Protein AF-A0A373BEI8-F1 (afdb_monomer_lite)

Sequence (107 aa):
MSENQRDPQYKLRWSEELREKISQSAKQHNRSMNADIVARLEESFTSGLVASDPYKRMLLAVIAGILAEQADREKPSFEEAIDRIIKAIMIDESTLQNMLSVNKKAP

Foldseek 3Di:
DDPPPPDDDDDDDDDPVVVVVLVVVCVVVVHDSVVSVVVVVVCVVVVCPCVVDVVSVVVVVVLVVVLVVCVPPPDDDPVVSVVVVCCVVPCPPVNVVVVVVVVVPDD

Secondary structure (DSSP, 8-state):
--S---SPP------HHHHHHHHHHHHHTTS-HHHHHHHHHHHHHHTHHHHS-HHHHHHHHHHHHHHHHHHTSS-S-HHHHHHHHHHHHS--HHHHHHHHHHTT---

Structure (mmCIF, N/CA/C/O backbone):
data_AF-A0A373BEI8-F1
#
_entry.id   AF-A0A373BEI8-F1
#
loop_
_atom_site.group_PDB
_atom_site.id
_atom_site.type_symbol
_atom_site.label_atom_id
_atom_site.label_alt_id
_atom_site.label_comp_id
_atom_site.label_asym_id
_atom_site.label_entity_id
_atom_site.label_seq_id
_atom_site.pdbx_PDB_ins_code
_atom_site.Cartn_x
_atom_site.Cartn_y
_atom_site.Cartn_z
_atom_site.occupancy
_atom_site.B_iso_or_equiv
_atom_site.auth_seq_id
_atom_site.auth_comp_id
_atom_site.auth_asym_id
_atom_site.auth_atom_id
_atom_site.pdbx_PDB_model_num
ATOM 1 N N . MET A 1 1 ? -13.351 -29.784 14.284 1.00 40.03 1 MET A N 1
ATOM 2 C CA . MET A 1 1 ? -13.190 -28.398 14.771 1.00 40.03 1 MET A CA 1
ATOM 3 C C . MET A 1 1 ? -12.024 -27.806 13.998 1.00 40.03 1 MET A C 1
ATOM 5 O O . MET A 1 1 ? -10.918 -28.295 14.171 1.00 40.03 1 MET A O 1
ATOM 9 N N . SER A 1 2 ? -12.282 -26.906 13.045 1.00 46.38 2 SER A N 1
ATOM 10 C CA . SER A 1 2 ? -11.262 -26.457 12.085 1.00 46.38 2 SER A CA 1
ATOM 11 C C . SER A 1 2 ? -10.198 -25.576 12.736 1.00 46.38 2 SER A C 1
ATOM 13 O O . SER A 1 2 ? -10.502 -24.621 13.444 1.00 46.38 2 SER A O 1
ATOM 15 N N . GLU A 1 3 ? -8.949 -25.901 12.433 1.00 56.41 3 GLU A N 1
ATOM 16 C CA . GLU A 1 3 ? -7.686 -25.417 13.000 1.00 56.41 3 GLU A CA 1
ATOM 17 C C . GLU A 1 3 ? -7.289 -23.976 12.599 1.00 56.41 3 GLU A C 1
ATOM 19 O O . GLU A 1 3 ? -6.120 -23.609 12.660 1.00 56.41 3 GLU A O 1
ATOM 24 N N . ASN A 1 4 ? -8.256 -23.142 12.200 1.00 55.12 4 ASN A N 1
ATOM 25 C CA . ASN A 1 4 ? -8.021 -21.842 11.548 1.00 55.12 4 ASN A CA 1
ATOM 26 C C . ASN A 1 4 ? -8.044 -20.621 12.492 1.00 55.12 4 ASN A C 1
ATOM 28 O O . ASN A 1 4 ? -8.176 -19.493 12.030 1.00 55.12 4 ASN A O 1
ATOM 32 N N . GLN A 1 5 ? -7.932 -20.804 13.809 1.00 56.62 5 GLN A N 1
ATOM 33 C CA . GLN A 1 5 ? -7.904 -19.691 14.776 1.00 56.62 5 GLN A CA 1
ATOM 34 C C . GLN A 1 5 ? -6.646 -19.730 15.652 1.00 56.62 5 GLN A C 1
ATOM 36 O O . GLN A 1 5 ? -6.729 -19.663 16.874 1.00 56.62 5 GLN A O 1
ATOM 41 N N . ARG A 1 6 ? -5.473 -19.891 15.030 1.00 59.94 6 ARG A N 1
ATOM 42 C CA . ARG A 1 6 ? -4.183 -19.858 15.743 1.00 59.94 6 ARG A CA 1
ATOM 43 C C . ARG A 1 6 ? -3.619 -18.445 15.920 1.00 59.94 6 ARG A C 1
ATOM 45 O O . ARG A 1 6 ? -2.737 -18.264 16.753 1.00 59.94 6 ARG A O 1
ATOM 52 N N . ASP A 1 7 ? -4.147 -17.455 15.202 1.00 70.75 7 ASP A N 1
ATOM 53 C CA . ASP A 1 7 ? -3.624 -16.093 15.268 1.00 70.75 7 ASP A CA 1
ATOM 54 C C . ASP A 1 7 ? -4.232 -15.295 16.433 1.00 70.75 7 ASP A C 1
ATOM 56 O O . ASP A 1 7 ? -5.458 -15.298 16.620 1.00 70.75 7 ASP A O 1
ATOM 60 N N . PRO A 1 8 ? -3.405 -14.587 17.227 1.00 73.50 8 PRO A N 1
ATOM 61 C CA . PRO A 1 8 ? -3.886 -13.776 18.335 1.00 73.50 8 PRO A CA 1
ATOM 62 C C . PRO A 1 8 ? -4.792 -12.644 17.831 1.00 73.50 8 PRO A C 1
ATOM 64 O O . PRO A 1 8 ? -4.374 -11.768 17.076 1.00 73.50 8 PRO A O 1
ATOM 67 N N . GLN A 1 9 ? -6.052 -12.641 18.275 1.00 79.00 9 GLN A N 1
ATOM 68 C CA . GLN A 1 9 ? -7.008 -11.584 17.947 1.00 79.00 9 GLN A CA 1
ATOM 69 C C . GLN A 1 9 ? -6.872 -10.412 18.919 1.00 79.00 9 GLN A C 1
ATOM 71 O O . GLN A 1 9 ? -7.070 -10.559 20.126 1.00 79.00 9 GLN A O 1
ATOM 76 N N . TYR A 1 10 ? -6.600 -9.223 18.383 1.00 82.25 10 TYR A N 1
ATOM 77 C CA . TYR A 1 10 ? -6.530 -7.991 19.160 1.00 82.25 10 TYR A CA 1
ATOM 78 C C . TYR A 1 10 ? -7.764 -7.114 18.923 1.00 82.25 10 TYR A C 1
ATOM 80 O O . TYR A 1 10 ? -8.104 -6.785 17.787 1.00 82.25 10 TYR A O 1
ATOM 88 N N . LYS A 1 11 ? -8.432 -6.697 20.005 1.00 84.69 11 LYS A N 1
ATOM 89 C CA . LYS A 1 11 ? -9.513 -5.704 19.933 1.00 84.69 11 LYS A CA 1
ATOM 90 C C . LYS A 1 11 ? -8.916 -4.298 19.910 1.00 84.69 11 LYS A C 1
ATOM 92 O O . LYS A 1 11 ? -8.566 -3.751 20.953 1.00 84.69 11 LYS A O 1
ATOM 97 N N . LEU A 1 12 ? -8.826 -3.723 18.715 1.00 86.44 12 LEU A N 1
ATOM 98 C CA . LEU A 1 12 ? -8.289 -2.384 18.498 1.00 86.44 12 LEU A CA 1
ATOM 99 C C . LEU A 1 12 ? -9.239 -1.297 19.030 1.00 86.44 12 LEU A C 1
ATOM 101 O O . LEU A 1 12 ? -10.454 -1.369 18.839 1.00 86.44 12 LEU A O 1
ATOM 105 N N . ARG A 1 13 ? -8.677 -0.279 19.694 1.00 90.75 13 ARG A N 1
ATOM 106 C CA . ARG A 1 13 ? -9.388 0.946 20.086 1.00 90.75 13 ARG A CA 1
ATOM 107 C C . ARG A 1 13 ? -8.970 2.080 19.154 1.00 90.75 13 ARG A C 1
ATOM 109 O O . ARG A 1 13 ? -7.784 2.358 19.023 1.00 90.75 13 ARG A O 1
ATOM 116 N N . TRP A 1 14 ? -9.942 2.730 18.534 1.00 91.75 14 TRP A N 1
ATOM 117 C CA . TRP A 1 14 ? -9.759 3.795 17.546 1.00 91.75 14 TRP A CA 1
ATOM 118 C C . TRP A 1 14 ? -10.971 4.733 17.542 1.00 91.75 14 TRP A C 1
ATOM 120 O O . TRP A 1 14 ? -12.001 4.411 18.136 1.00 91.75 14 TRP A O 1
ATOM 130 N N . SER A 1 15 ? -10.853 5.890 16.890 1.00 96.31 15 SER A N 1
ATOM 131 C CA . SER A 1 15 ? -11.988 6.787 16.656 1.00 96.31 15 SER A CA 1
ATOM 132 C C . SER A 1 15 ? -12.930 6.233 15.582 1.00 96.31 15 SER A C 1
ATOM 134 O O . SER A 1 15 ? -12.520 5.446 14.724 1.00 96.31 15 SER A O 1
ATOM 136 N N . GLU A 1 16 ? -14.189 6.678 15.595 1.00 93.62 16 GLU A N 1
ATOM 137 C CA . GLU A 1 16 ? -15.169 6.275 14.576 1.00 93.62 16 GLU A CA 1
ATOM 138 C C . GLU A 1 16 ? -14.755 6.756 13.176 1.00 93.62 16 GLU A C 1
ATOM 140 O O . GLU A 1 16 ? -14.857 6.011 12.207 1.00 93.62 16 GLU A O 1
ATOM 145 N N . GLU A 1 17 ? -14.161 7.949 13.085 1.00 95.81 17 GLU A N 1
ATOM 146 C CA . GLU A 1 17 ? -13.615 8.477 11.831 1.00 95.81 17 GLU A CA 1
ATOM 147 C C . GLU A 1 17 ? -12.520 7.563 11.250 1.00 95.81 17 GLU A C 1
ATOM 149 O O . GLU A 1 17 ? -12.495 7.292 10.048 1.00 95.81 17 GLU A O 1
ATOM 154 N N . LEU A 1 18 ? -11.616 7.045 12.094 1.00 93.38 18 LEU A N 1
ATOM 155 C CA . LEU A 1 18 ? -10.566 6.134 11.636 1.00 93.38 18 LEU A CA 1
ATOM 156 C C . LEU A 1 18 ? -11.164 4.809 11.155 1.00 93.38 18 LEU A C 1
ATOM 158 O O . LEU A 1 18 ? -10.756 4.281 10.120 1.00 93.38 18 LEU A O 1
ATOM 162 N N . ARG A 1 19 ? -12.162 4.293 11.874 1.00 93.38 19 ARG A N 1
ATOM 163 C CA . ARG A 1 19 ? -12.882 3.081 11.480 1.00 93.38 19 ARG A CA 1
ATOM 164 C C . ARG A 1 19 ? -13.552 3.242 10.116 1.00 93.38 19 ARG A C 1
ATOM 166 O O . ARG A 1 19 ? -13.484 2.325 9.295 1.00 93.38 19 ARG A O 1
ATOM 173 N N . GLU A 1 20 ? -14.175 4.388 9.861 1.00 95.94 20 GLU A N 1
ATOM 174 C CA . GLU A 1 20 ? -14.840 4.670 8.591 1.00 95.94 20 GLU A CA 1
ATOM 175 C C . GLU A 1 20 ? -13.839 4.746 7.431 1.00 95.94 20 GLU A C 1
ATOM 177 O O . GLU A 1 20 ? -14.047 4.096 6.404 1.00 95.94 20 GLU A O 1
ATOM 182 N N . LYS A 1 21 ? -12.698 5.421 7.627 1.00 95.50 21 LYS A N 1
ATOM 183 C CA . LYS A 1 21 ? -11.602 5.458 6.642 1.00 95.50 21 LYS A CA 1
ATOM 184 C C . LYS A 1 21 ? -11.096 4.057 6.286 1.00 95.50 21 LYS A C 1
ATOM 186 O O . LYS A 1 21 ? -10.939 3.742 5.106 1.00 95.50 21 LYS A O 1
ATOM 191 N N . ILE A 1 22 ? -10.887 3.196 7.284 1.00 94.56 22 ILE A N 1
ATOM 192 C CA . ILE A 1 22 ? -10.460 1.805 7.060 1.00 94.56 22 ILE A CA 1
ATOM 193 C C . ILE A 1 22 ? -11.552 0.996 6.350 1.00 94.56 22 ILE A C 1
ATOM 195 O O . ILE A 1 22 ? -11.254 0.239 5.433 1.00 94.56 22 ILE A O 1
ATOM 199 N N . SER A 1 23 ? -12.823 1.178 6.715 1.00 94.69 23 SER A N 1
ATOM 200 C CA . SER A 1 23 ? -13.954 0.506 6.058 1.00 94.69 23 SER A CA 1
ATOM 201 C C . SER A 1 23 ? -14.053 0.864 4.572 1.00 94.69 23 SER A C 1
ATOM 203 O O . SER A 1 23 ? -14.199 -0.017 3.723 1.00 94.69 23 SER A O 1
ATOM 205 N N . GLN A 1 24 ? -13.925 2.150 4.238 1.00 96.25 24 GLN A N 1
ATOM 206 C CA . GLN A 1 24 ? -13.915 2.614 2.850 1.00 96.25 24 GLN A CA 1
ATOM 207 C C . GLN A 1 24 ? -12.708 2.061 2.083 1.00 96.25 24 GLN A C 1
ATOM 209 O O . GLN A 1 24 ? -12.871 1.548 0.976 1.00 96.25 24 GLN A O 1
ATOM 214 N N . SER A 1 25 ? -11.517 2.093 2.685 1.00 95.44 25 SER A N 1
ATOM 215 C CA . SER A 1 25 ? -10.303 1.562 2.061 1.00 95.44 25 SER A CA 1
ATOM 216 C C . SER A 1 25 ? -10.391 0.056 1.808 1.00 95.44 25 SER A C 1
ATOM 218 O O . SER A 1 25 ? -10.072 -0.392 0.708 1.00 95.44 25 SER A O 1
ATOM 220 N N . ALA A 1 26 ? -10.902 -0.713 2.769 1.00 95.56 26 ALA A N 1
ATOM 221 C CA . ALA A 1 26 ? -11.086 -2.152 2.636 1.00 95.56 26 ALA A CA 1
ATOM 222 C C . ALA A 1 26 ? -12.036 -2.499 1.476 1.00 95.56 26 ALA A C 1
ATOM 224 O O . ALA A 1 26 ? -11.744 -3.400 0.689 1.00 95.56 26 ALA A O 1
ATOM 225 N N . LYS A 1 27 ? -13.125 -1.729 1.308 1.00 94.88 27 LYS A N 1
ATOM 226 C CA . LYS A 1 27 ? -14.042 -1.859 0.161 1.00 94.88 27 LYS A CA 1
ATOM 227 C C . LYS A 1 27 ? -13.349 -1.564 -1.168 1.00 94.88 27 LYS A C 1
ATOM 229 O O . LYS A 1 27 ? -13.516 -2.330 -2.109 1.00 94.88 27 LYS A O 1
ATOM 234 N N . GLN A 1 28 ? -12.561 -0.491 -1.244 1.00 95.69 28 GLN A N 1
ATOM 235 C CA . GLN A 1 28 ? -11.817 -0.129 -2.459 1.00 95.69 28 GLN A CA 1
ATOM 236 C C . GLN A 1 28 ? -10.819 -1.217 -2.878 1.00 95.69 28 GLN A C 1
ATOM 238 O O . GLN A 1 28 ? -10.675 -1.490 -4.064 1.00 95.69 28 GLN A O 1
ATOM 243 N N . HIS A 1 29 ? -10.169 -1.865 -1.908 1.00 91.50 29 HIS A N 1
ATOM 244 C CA . HIS A 1 29 ? -9.192 -2.935 -2.145 1.00 91.50 29 HIS A CA 1
ATOM 245 C C . HIS A 1 29 ? -9.817 -4.339 -2.142 1.00 91.50 29 HIS A C 1
ATOM 247 O O . HIS A 1 29 ? -9.092 -5.332 -2.132 1.00 91.50 29 HIS A O 1
ATOM 253 N N . ASN A 1 30 ? -11.151 -4.428 -2.123 1.00 94.31 30 ASN A N 1
ATOM 254 C CA . ASN A 1 30 ? -11.921 -5.669 -2.143 1.00 94.31 30 ASN A CA 1
ATOM 255 C C . ASN A 1 30 ? -11.468 -6.705 -1.088 1.00 94.31 30 ASN A C 1
ATOM 257 O O . ASN A 1 30 ? -11.373 -7.902 -1.364 1.00 94.31 30 ASN A O 1
ATOM 261 N N . ARG A 1 31 ? -11.168 -6.236 0.131 1.00 92.69 31 ARG A N 1
ATOM 262 C CA . ARG A 1 31 ? -10.660 -7.046 1.252 1.00 92.69 31 ARG A CA 1
ATOM 263 C C . ARG A 1 31 ? -11.426 -6.780 2.548 1.00 92.69 31 ARG A C 1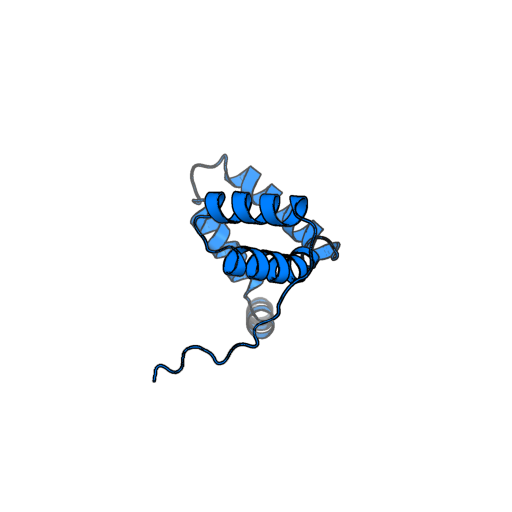
ATOM 265 O O . ARG A 1 31 ? -12.175 -5.813 2.661 1.00 92.69 31 ARG A O 1
ATOM 272 N N . SER A 1 32 ? -11.259 -7.651 3.545 1.00 94.19 32 SER A N 1
ATOM 273 C CA . SER A 1 32 ? -11.846 -7.429 4.874 1.00 94.19 32 SER A CA 1
ATOM 274 C C . SER A 1 32 ? -11.133 -6.283 5.601 1.00 94.19 32 SER A C 1
ATOM 276 O O . SER A 1 32 ? -9.969 -5.998 5.327 1.00 94.19 32 SER A O 1
ATOM 278 N N . MET A 1 33 ? -11.800 -5.650 6.573 1.00 92.62 33 MET A N 1
ATOM 279 C CA . MET A 1 33 ? -11.167 -4.598 7.383 1.00 92.62 33 MET A CA 1
ATOM 280 C C . MET A 1 33 ? -9.894 -5.095 8.081 1.00 92.62 33 MET A C 1
ATOM 282 O O . MET A 1 33 ? -8.894 -4.389 8.080 1.00 92.62 33 MET A O 1
ATOM 286 N N . ASN A 1 34 ? -9.897 -6.317 8.627 1.00 91.50 34 ASN A N 1
ATOM 287 C CA . ASN A 1 34 ? -8.695 -6.887 9.241 1.00 91.50 34 ASN A CA 1
ATOM 288 C C . ASN A 1 34 ? -7.569 -7.084 8.222 1.00 91.50 34 ASN A C 1
ATOM 290 O O . ASN A 1 34 ? -6.430 -6.748 8.524 1.00 91.50 34 ASN A O 1
ATOM 294 N N . ALA A 1 35 ? -7.880 -7.579 7.020 1.00 90.56 35 ALA A N 1
ATOM 295 C CA . ALA A 1 35 ? -6.883 -7.727 5.963 1.00 90.56 35 ALA A CA 1
ATOM 296 C C . ALA A 1 35 ? -6.304 -6.367 5.527 1.00 90.56 35 ALA A C 1
ATOM 298 O O . ALA A 1 35 ? -5.113 -6.272 5.248 1.00 90.56 35 ALA A O 1
ATOM 299 N N . ASP A 1 36 ? -7.121 -5.308 5.515 1.00 93.75 36 ASP A N 1
ATOM 300 C CA . ASP A 1 36 ? -6.670 -3.944 5.216 1.00 93.75 36 ASP A CA 1
ATOM 301 C C . ASP A 1 36 ? -5.702 -3.400 6.266 1.00 93.75 36 ASP A C 1
ATOM 303 O O . ASP A 1 36 ? -4.648 -2.864 5.926 1.00 93.75 36 ASP A O 1
ATOM 307 N N . ILE A 1 37 ? -6.030 -3.603 7.543 1.00 93.00 37 ILE A N 1
ATOM 308 C CA . ILE A 1 37 ? -5.199 -3.175 8.672 1.00 93.00 37 ILE A CA 1
ATOM 309 C C . ILE A 1 37 ? -3.856 -3.901 8.660 1.00 93.00 37 ILE A C 1
ATOM 311 O O . ILE A 1 37 ? -2.823 -3.248 8.776 1.00 93.00 37 ILE A O 1
ATOM 315 N N . VAL A 1 38 ? -3.866 -5.229 8.507 1.00 91.31 38 VAL A N 1
ATOM 316 C CA . VAL A 1 38 ? -2.639 -6.039 8.481 1.00 91.31 38 VAL A CA 1
ATOM 317 C C . VAL A 1 38 ? -1.734 -5.588 7.341 1.00 91.31 38 VAL A C 1
ATOM 319 O O . VAL A 1 38 ? -0.585 -5.241 7.591 1.00 91.31 38 VAL A O 1
ATOM 322 N N . ALA A 1 39 ? -2.268 -5.472 6.125 1.00 90.38 39 ALA A N 1
ATOM 323 C CA . ALA A 1 39 ? -1.479 -5.052 4.974 1.00 90.38 39 ALA A CA 1
ATOM 324 C C . ALA A 1 39 ? -0.880 -3.646 5.144 1.00 90.38 39 ALA A C 1
ATOM 326 O O . ALA A 1 39 ? 0.278 -3.428 4.807 1.00 90.38 39 ALA A O 1
ATOM 327 N N . ARG A 1 40 ? -1.638 -2.688 5.699 1.00 89.88 40 ARG A N 1
ATOM 328 C CA . ARG A 1 40 ? -1.124 -1.336 5.989 1.00 89.88 40 ARG A CA 1
ATOM 329 C C . ARG A 1 40 ? -0.015 -1.354 7.039 1.00 89.88 40 ARG A C 1
ATOM 331 O O . ARG A 1 40 ? 0.936 -0.583 6.940 1.00 89.88 40 ARG A O 1
ATOM 338 N N . LEU A 1 41 ? -0.137 -2.207 8.056 1.00 90.25 41 LEU A N 1
ATOM 339 C CA . LEU A 1 41 ? 0.905 -2.373 9.065 1.00 90.25 41 LEU A CA 1
ATOM 340 C C . LEU A 1 41 ? 2.166 -2.977 8.438 1.00 90.25 41 LEU A C 1
ATOM 342 O O . LEU A 1 41 ? 3.238 -2.405 8.599 1.00 90.25 41 LEU A O 1
ATOM 346 N N . GLU A 1 42 ? 2.048 -4.055 7.665 1.00 88.69 42 GLU A N 1
ATOM 347 C CA . GLU A 1 42 ? 3.1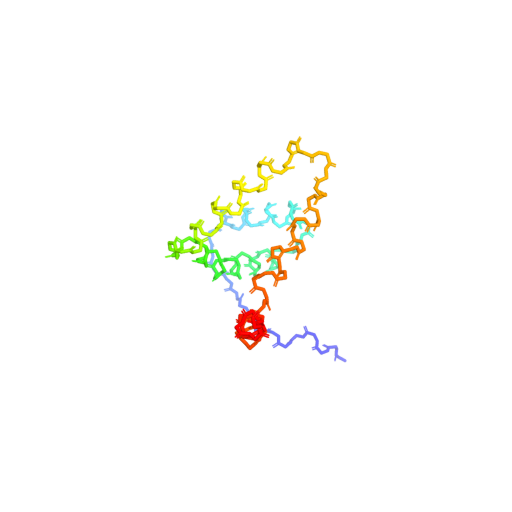71 -4.669 6.937 1.00 88.69 42 GLU A CA 1
ATOM 348 C C . GLU A 1 42 ? 3.852 -3.677 5.980 1.00 88.69 42 GLU A C 1
ATOM 350 O O . GLU A 1 42 ? 5.082 -3.556 5.951 1.00 88.69 42 GLU A O 1
ATOM 355 N N . GLU A 1 43 ? 3.060 -2.889 5.253 1.00 84.56 43 GLU A N 1
ATOM 356 C CA . GLU A 1 43 ? 3.554 -1.819 4.389 1.00 84.56 43 GLU A CA 1
ATOM 357 C C . GLU A 1 43 ? 4.305 -0.743 5.188 1.00 84.56 43 GLU A C 1
ATOM 359 O O . GLU A 1 43 ? 5.355 -0.269 4.748 1.00 84.56 43 GLU A O 1
ATOM 364 N N . SER A 1 44 ? 3.840 -0.386 6.389 1.00 83.19 44 SER A N 1
ATOM 365 C CA . SER A 1 44 ? 4.526 0.592 7.247 1.00 83.19 44 SER A CA 1
ATOM 366 C C . SER A 1 44 ? 5.928 0.133 7.672 1.00 83.19 44 SER A C 1
ATOM 368 O O . SER A 1 44 ? 6.828 0.960 7.806 1.00 83.19 44 SER A O 1
ATOM 370 N N . PHE A 1 45 ? 6.152 -1.180 7.786 1.00 78.62 45 PHE A N 1
ATOM 371 C CA . PHE A 1 45 ? 7.477 -1.751 8.055 1.00 78.62 45 PHE A CA 1
ATOM 372 C C . PHE A 1 45 ? 8.350 -1.875 6.796 1.00 78.62 45 PHE A C 1
ATOM 374 O O . PHE A 1 45 ? 9.574 -1.945 6.901 1.00 78.62 45 PHE A O 1
ATOM 381 N N . THR A 1 46 ? 7.748 -1.863 5.604 1.00 73.06 46 THR A N 1
ATOM 382 C CA . THR A 1 46 ? 8.447 -2.069 4.321 1.00 73.06 46 THR A CA 1
ATOM 383 C C . THR A 1 46 ? 8.791 -0.750 3.619 1.00 73.06 46 THR A C 1
ATOM 385 O O . THR A 1 46 ? 9.853 -0.6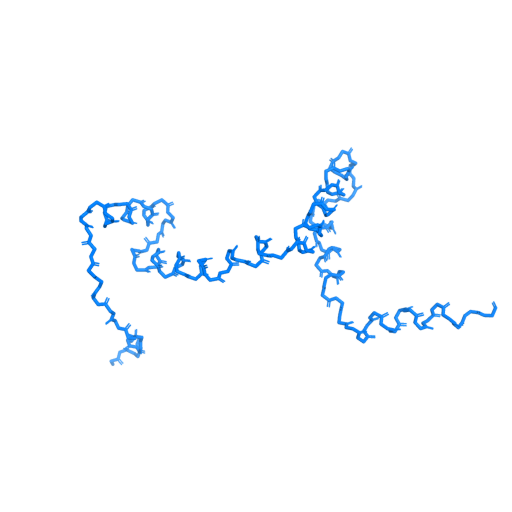04 3.012 1.00 73.06 46 THR A O 1
ATOM 388 N N . SER A 1 47 ? 7.926 0.257 3.739 1.00 59.19 47 SER A N 1
ATOM 389 C CA . SER A 1 47 ? 8.037 1.570 3.081 1.00 59.19 47 SER A CA 1
ATOM 390 C C . SER A 1 47 ? 9.245 2.404 3.539 1.00 59.19 47 SER A C 1
ATOM 392 O O . SER A 1 47 ? 9.678 3.321 2.836 1.00 59.19 47 SER A O 1
ATOM 394 N N . GLY A 1 48 ? 9.885 2.033 4.651 1.00 52.56 48 GLY A N 1
ATOM 395 C CA . GLY A 1 48 ? 11.168 2.595 5.077 1.00 52.56 48 GLY A CA 1
ATOM 396 C C 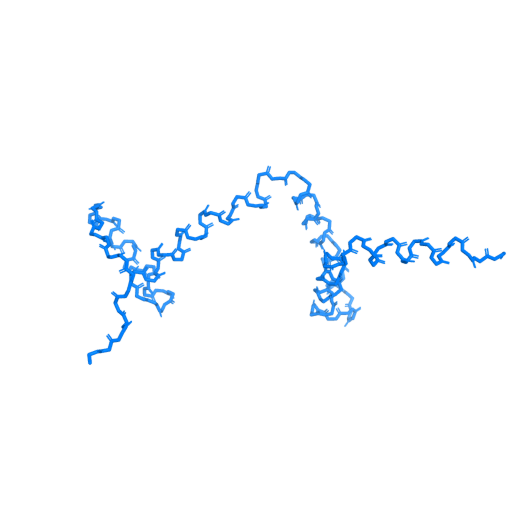. GLY A 1 48 ? 12.371 2.162 4.228 1.00 52.56 48 GLY A C 1
ATOM 397 O O . GLY A 1 48 ? 13.411 2.816 4.290 1.00 52.56 48 GLY A O 1
ATOM 398 N N . LEU A 1 49 ? 12.271 1.109 3.408 1.00 52.34 49 LEU A N 1
ATOM 399 C CA . LEU A 1 49 ? 13.444 0.501 2.764 1.00 52.34 49 LEU A CA 1
ATOM 400 C C . LEU A 1 49 ? 14.026 1.319 1.610 1.00 52.34 49 LEU A C 1
ATOM 402 O O . LEU A 1 49 ? 15.234 1.268 1.414 1.00 52.34 49 LEU A O 1
ATOM 406 N N . VAL A 1 50 ? 13.212 2.075 0.870 1.00 50.66 50 VAL A N 1
ATOM 407 C CA . VAL A 1 50 ? 13.685 2.929 -0.240 1.00 50.66 50 VAL A CA 1
ATOM 408 C C . VAL A 1 50 ? 13.803 4.388 0.201 1.00 50.66 50 VAL A C 1
ATOM 410 O O . VAL A 1 50 ? 14.622 5.132 -0.320 1.00 50.66 50 VAL A O 1
ATOM 413 N N . ALA A 1 51 ? 13.016 4.821 1.189 1.00 50.66 51 ALA A N 1
ATOM 414 C CA . ALA A 1 51 ? 13.027 6.204 1.652 1.00 50.66 51 ALA A CA 1
ATOM 415 C C . ALA A 1 51 ? 14.159 6.525 2.650 1.00 50.66 51 ALA A C 1
ATOM 417 O O . ALA A 1 51 ? 14.586 7.672 2.728 1.00 50.66 51 ALA A O 1
ATOM 418 N N . SER A 1 52 ? 14.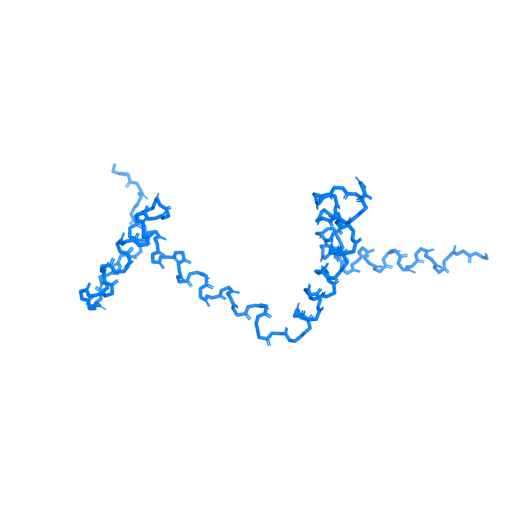663 5.557 3.412 1.00 53.28 52 SER A N 1
ATOM 419 C CA . SER A 1 52 ? 15.705 5.838 4.415 1.00 53.28 52 SER A CA 1
ATOM 420 C C . SER A 1 52 ? 17.135 5.729 3.877 1.00 53.28 52 SER A C 1
ATOM 422 O O . SER A 1 52 ? 18.048 6.297 4.470 1.00 53.28 52 SER A O 1
ATOM 424 N N . ASP A 1 53 ? 17.335 5.042 2.750 1.00 59.91 53 ASP A N 1
ATOM 425 C CA . ASP A 1 53 ? 18.662 4.717 2.233 1.00 59.91 53 ASP A CA 1
ATOM 426 C C . ASP A 1 53 ? 18.984 5.535 0.964 1.00 59.91 53 ASP A C 1
ATOM 428 O O . ASP A 1 53 ? 18.375 5.317 -0.093 1.00 59.91 53 ASP A O 1
ATOM 432 N N . PRO A 1 54 ? 19.939 6.481 1.033 1.00 61.44 54 PRO A N 1
ATOM 433 C CA . PRO A 1 54 ? 20.296 7.330 -0.101 1.00 61.44 54 PRO A CA 1
ATOM 434 C C . PRO A 1 54 ? 20.860 6.537 -1.288 1.00 61.44 54 PRO A C 1
ATOM 436 O O . PRO A 1 54 ? 20.657 6.944 -2.432 1.00 61.44 54 PRO A O 1
ATOM 439 N N . TYR A 1 55 ? 21.498 5.386 -1.057 1.00 70.50 55 TYR A N 1
ATOM 440 C CA . TYR A 1 55 ? 22.040 4.550 -2.128 1.00 70.50 55 TYR A CA 1
ATOM 441 C C . TYR A 1 55 ? 20.935 3.803 -2.868 1.00 70.50 55 TYR A C 1
ATOM 443 O O . TYR A 1 55 ? 20.969 3.724 -4.095 1.00 70.50 55 TYR A O 1
ATOM 451 N N . LYS A 1 56 ? 19.902 3.334 -2.158 1.00 68.06 56 LYS A N 1
ATOM 452 C CA . LYS A 1 56 ? 18.730 2.715 -2.800 1.00 68.06 56 LYS A CA 1
ATOM 453 C C . LYS A 1 56 ? 17.919 3.727 -3.600 1.00 68.06 56 LYS A C 1
ATOM 455 O O . LYS A 1 56 ? 17.446 3.391 -4.680 1.00 68.06 56 LYS A O 1
ATOM 460 N N . ARG A 1 57 ? 17.815 4.976 -3.129 1.00 63.31 57 ARG A N 1
ATOM 461 C CA . ARG A 1 57 ? 17.212 6.077 -3.904 1.00 63.31 57 ARG A CA 1
ATOM 462 C C . ARG A 1 57 ? 17.998 6.387 -5.168 1.00 63.31 57 ARG A C 1
ATOM 464 O O . ARG A 1 57 ? 17.401 6.525 -6.230 1.00 63.31 57 ARG A O 1
ATOM 471 N N . MET A 1 58 ? 19.322 6.476 -5.053 1.00 71.19 58 MET A N 1
ATOM 472 C CA . MET A 1 58 ? 20.202 6.716 -6.194 1.00 71.19 58 MET A CA 1
ATOM 473 C C . MET A 1 58 ? 20.099 5.581 -7.216 1.00 71.19 58 MET A C 1
ATOM 475 O O . MET A 1 58 ? 19.928 5.848 -8.401 1.00 71.19 58 MET A O 1
ATOM 479 N N . LEU A 1 59 ? 20.109 4.325 -6.762 1.00 75.81 59 LEU A N 1
ATOM 480 C CA . LEU A 1 59 ? 19.924 3.160 -7.625 1.00 75.81 59 LEU A CA 1
ATOM 481 C C . LEU A 1 59 ? 18.558 3.187 -8.330 1.00 75.81 59 LEU A C 1
ATOM 483 O O . LEU A 1 59 ? 18.504 2.987 -9.540 1.00 75.81 59 LEU A O 1
ATOM 487 N N . LEU A 1 60 ? 17.471 3.499 -7.612 1.00 72.38 60 LEU A N 1
ATOM 488 C CA . LEU A 1 60 ? 16.137 3.627 -8.210 1.00 72.38 60 LEU A CA 1
ATOM 489 C C . LEU A 1 60 ? 16.081 4.736 -9.267 1.00 72.38 60 LEU A C 1
ATOM 491 O O . LEU A 1 60 ? 15.481 4.540 -10.318 1.00 72.38 60 LEU A O 1
ATOM 495 N N . ALA A 1 61 ? 16.700 5.888 -8.998 1.00 70.94 61 ALA A N 1
ATOM 496 C CA . ALA A 1 61 ? 16.730 7.017 -9.922 1.00 70.94 61 ALA A CA 1
ATOM 497 C C . ALA A 1 61 ? 17.512 6.685 -11.202 1.00 70.94 61 ALA A C 1
ATOM 499 O O . ALA A 1 61 ? 17.058 7.007 -12.299 1.00 70.94 61 ALA A O 1
ATOM 500 N N . VAL A 1 62 ? 18.647 5.990 -11.072 1.00 77.50 62 VAL A N 1
ATOM 501 C CA . VAL A 1 62 ? 19.433 5.503 -12.217 1.00 77.50 62 VAL A CA 1
ATOM 502 C C . VAL A 1 62 ? 18.629 4.485 -13.028 1.00 77.50 62 VAL A C 1
ATOM 504 O O . VAL A 1 62 ? 18.546 4.609 -14.246 1.00 77.50 62 VAL A O 1
ATOM 507 N N . ILE A 1 63 ? 17.980 3.522 -12.365 1.00 76.44 63 ILE A N 1
ATOM 508 C CA . ILE A 1 63 ? 17.124 2.527 -13.028 1.00 76.44 63 ILE A CA 1
ATOM 509 C C . ILE A 1 63 ? 15.963 3.206 -13.764 1.00 76.44 63 ILE A C 1
ATOM 511 O O . ILE A 1 63 ? 15.716 2.894 -14.926 1.00 76.44 63 ILE A O 1
ATOM 515 N N . ALA A 1 64 ? 15.273 4.152 -13.126 1.00 73.38 64 ALA A N 1
ATOM 516 C CA . ALA A 1 64 ? 14.164 4.883 -13.733 1.00 73.38 64 ALA A CA 1
ATOM 517 C C . ALA A 1 64 ? 14.610 5.705 -14.952 1.00 73.38 64 ALA A C 1
ATOM 519 O O . ALA A 1 64 ? 13.903 5.724 -15.956 1.00 73.38 64 ALA A O 1
ATOM 520 N N . GLY A 1 65 ? 15.791 6.332 -14.893 1.00 70.94 65 GLY A N 1
ATOM 521 C CA . GLY A 1 65 ? 16.380 7.047 -16.027 1.00 70.94 65 GLY A CA 1
ATOM 522 C C . GLY A 1 65 ? 16.676 6.125 -17.210 1.00 70.94 65 GLY A C 1
ATOM 523 O O . GLY A 1 65 ? 16.291 6.434 -18.334 1.00 70.94 65 GLY A O 1
ATOM 524 N N . ILE A 1 66 ? 17.271 4.956 -16.951 1.00 73.44 66 ILE A N 1
ATOM 525 C CA . ILE A 1 66 ? 17.525 3.945 -17.987 1.00 73.44 66 ILE A CA 1
ATOM 526 C C . ILE A 1 66 ? 16.202 3.454 -18.584 1.00 73.44 66 ILE A C 1
ATOM 528 O O . ILE A 1 66 ? 16.067 3.404 -19.800 1.00 73.44 66 ILE A O 1
ATOM 532 N N . LEU A 1 67 ? 15.204 3.126 -17.757 1.00 66.62 67 LEU A N 1
ATOM 533 C CA . LEU A 1 67 ? 13.894 2.676 -18.237 1.00 66.62 67 LEU A CA 1
ATOM 534 C C . LEU A 1 67 ? 13.189 3.742 -19.085 1.00 66.62 67 LEU A C 1
ATOM 536 O O . LEU A 1 67 ? 12.618 3.399 -20.115 1.00 66.62 67 LEU A O 1
ATOM 540 N N . ALA A 1 68 ? 13.258 5.015 -18.690 1.00 65.06 68 ALA A N 1
ATOM 541 C CA . ALA A 1 68 ? 12.702 6.121 -19.465 1.00 65.06 68 ALA A CA 1
ATOM 542 C C . ALA A 1 68 ? 13.402 6.279 -20.826 1.00 65.06 68 ALA A C 1
ATOM 544 O O . ALA A 1 68 ? 12.736 6.480 -21.834 1.00 65.06 68 ALA A O 1
ATOM 545 N N . GLU A 1 69 ? 14.727 6.119 -20.874 1.00 65.69 69 GLU A N 1
ATOM 546 C CA . GLU A 1 69 ? 15.505 6.178 -22.118 1.00 65.69 69 GLU A CA 1
ATOM 547 C C . GLU A 1 69 ? 15.256 4.965 -23.036 1.00 65.69 69 GLU A C 1
ATOM 549 O O . GLU A 1 69 ? 15.312 5.079 -24.261 1.00 65.69 69 GLU A O 1
ATOM 554 N N . GLN A 1 70 ? 14.966 3.793 -22.460 1.00 61.00 70 GLN A N 1
ATOM 555 C CA . GLN A 1 70 ? 14.623 2.588 -23.220 1.00 61.00 70 GLN A CA 1
ATOM 556 C C . GLN A 1 70 ? 13.153 2.552 -23.666 1.00 61.00 70 GLN A C 1
ATOM 558 O O . GLN A 1 70 ? 12.856 1.867 -24.639 1.00 61.00 70 GLN A O 1
ATOM 563 N N . ALA A 1 71 ? 12.243 3.281 -23.009 1.00 57.50 71 ALA A N 1
ATOM 564 C CA . ALA A 1 71 ? 10.819 3.308 -23.360 1.00 57.50 71 ALA A CA 1
ATOM 565 C C . ALA A 1 71 ? 10.547 3.901 -24.757 1.00 57.50 71 ALA A C 1
ATOM 567 O O . ALA A 1 71 ? 9.564 3.528 -25.393 1.00 57.50 71 ALA A O 1
ATOM 568 N N . ASP A 1 72 ? 11.445 4.758 -25.255 1.00 59.59 72 ASP A N 1
ATOM 569 C CA . ASP A 1 72 ? 11.383 5.319 -26.611 1.00 59.59 72 ASP A CA 1
ATOM 570 C C . ASP A 1 72 ? 11.984 4.394 -27.689 1.00 59.59 72 ASP A C 1
ATOM 572 O O . ASP A 1 72 ? 11.887 4.683 -28.884 1.00 59.59 72 ASP A O 1
ATOM 576 N N . ARG A 1 73 ? 12.610 3.267 -27.314 1.00 57.81 73 ARG A N 1
ATOM 577 C CA . ARG A 1 73 ? 13.165 2.296 -28.270 1.00 57.81 73 ARG A CA 1
ATOM 578 C C . ARG A 1 73 ? 12.247 1.080 -28.365 1.00 57.81 73 ARG A C 1
ATOM 580 O O . ARG A 1 73 ? 11.977 0.421 -27.372 1.00 57.81 73 ARG A O 1
ATOM 587 N N . GLU A 1 74 ? 11.823 0.738 -29.584 1.00 59.22 74 GLU A N 1
ATOM 588 C CA . GLU A 1 74 ? 10.852 -0.334 -29.888 1.00 59.22 74 GLU A CA 1
ATOM 589 C C . GLU A 1 74 ? 11.166 -1.720 -29.279 1.00 59.22 74 GLU A C 1
ATOM 591 O O . GLU A 1 74 ? 10.277 -2.570 -29.227 1.00 59.22 74 GLU A O 1
ATOM 596 N N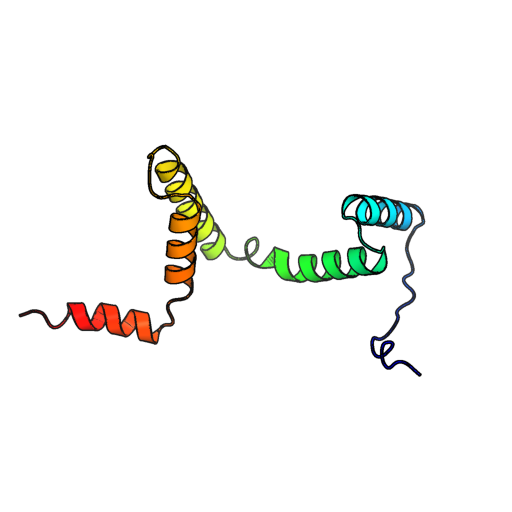 . LYS A 1 75 ? 12.397 -1.971 -28.809 1.00 56.62 75 LYS A N 1
ATOM 597 C CA . LYS A 1 75 ? 12.821 -3.131 -28.001 1.00 56.62 75 LYS A CA 1
ATOM 598 C C . LYS A 1 75 ? 14.021 -2.714 -27.131 1.00 56.62 75 LYS A C 1
ATOM 600 O O . LYS A 1 75 ? 14.874 -1.987 -27.646 1.00 56.62 75 LYS A O 1
ATOM 605 N N . PRO A 1 76 ? 14.182 -3.207 -25.888 1.00 55.75 76 PRO A N 1
ATOM 606 C CA . PRO A 1 76 ? 13.505 -4.350 -25.264 1.00 55.75 76 PRO A CA 1
ATOM 607 C C . PRO A 1 76 ? 12.153 -4.001 -24.623 1.00 55.75 76 PRO A C 1
ATOM 609 O O . PRO A 1 76 ? 11.907 -2.860 -24.248 1.00 55.75 76 PRO A O 1
ATOM 612 N N . SER A 1 77 ? 11.274 -5.001 -24.484 1.00 63.56 77 SER A N 1
ATOM 613 C CA . SER A 1 77 ? 10.011 -4.819 -23.753 1.00 63.56 77 SER A CA 1
ATOM 614 C C . SER A 1 77 ? 10.287 -4.465 -22.286 1.00 63.56 77 SER A C 1
ATOM 616 O O . SER A 1 77 ? 11.306 -4.874 -21.723 1.00 63.56 77 SER A O 1
ATOM 618 N N . PHE A 1 78 ? 9.368 -3.731 -21.653 1.00 62.38 78 PHE A N 1
ATOM 619 C CA . PHE A 1 78 ? 9.439 -3.401 -20.225 1.00 62.38 78 PHE A CA 1
ATOM 620 C C . PHE A 1 78 ? 9.732 -4.639 -19.358 1.00 62.38 78 PHE A C 1
ATOM 622 O O . PHE A 1 78 ? 10.556 -4.575 -18.450 1.00 62.38 78 PHE A O 1
ATOM 629 N N . GLU A 1 79 ? 9.139 -5.789 -19.690 1.00 58.81 79 GLU A N 1
ATOM 630 C CA . GLU A 1 79 ? 9.361 -7.057 -18.987 1.00 58.81 79 GLU A CA 1
ATOM 631 C C . GLU A 1 79 ? 10.813 -7.541 -19.064 1.00 58.81 79 GLU A C 1
ATOM 633 O O . GLU A 1 79 ? 11.375 -7.978 -18.062 1.00 58.81 79 GLU A O 1
ATOM 638 N N . GLU A 1 80 ? 11.458 -7.418 -20.223 1.00 64.56 80 GLU A N 1
ATOM 639 C CA . GLU A 1 80 ? 12.844 -7.854 -20.408 1.00 64.56 80 GLU A CA 1
ATOM 640 C C . GLU A 1 80 ? 13.835 -6.902 -19.719 1.00 64.56 80 GLU A C 1
ATOM 642 O O . GLU A 1 80 ? 14.857 -7.335 -19.182 1.00 64.56 80 GLU A O 1
ATOM 647 N N . ALA A 1 81 ? 13.520 -5.604 -19.671 1.00 62.81 81 ALA A N 1
ATOM 648 C CA . ALA A 1 81 ? 14.291 -4.639 -18.892 1.00 62.81 81 ALA A CA 1
ATOM 649 C C . ALA A 1 81 ? 14.196 -4.933 -17.383 1.00 62.81 81 ALA A C 1
ATOM 651 O O . ALA A 1 81 ? 15.217 -4.944 -16.693 1.00 62.81 81 ALA A O 1
ATOM 652 N N . ILE A 1 82 ? 12.995 -5.244 -16.884 1.00 62.69 82 ILE A N 1
ATOM 653 C CA . ILE A 1 82 ? 12.766 -5.632 -15.488 1.00 62.69 82 ILE A CA 1
ATOM 654 C C . ILE A 1 82 ? 13.468 -6.957 -15.151 1.00 62.69 82 ILE A C 1
ATOM 656 O O . ILE A 1 82 ? 14.143 -7.026 -14.126 1.00 62.69 82 ILE A O 1
ATOM 660 N N . ASP A 1 83 ? 13.409 -7.975 -16.016 1.00 62.38 83 ASP A N 1
ATOM 661 C CA . ASP A 1 83 ? 14.109 -9.255 -15.812 1.00 62.38 83 ASP A CA 1
ATOM 662 C C . ASP A 1 83 ? 15.635 -9.074 -15.719 1.00 62.38 83 ASP A C 1
ATOM 664 O O . ASP A 1 83 ? 16.284 -9.652 -14.844 1.00 62.38 83 ASP A O 1
ATOM 668 N N . ARG A 1 84 ? 16.223 -8.207 -16.554 1.00 61.91 84 ARG A N 1
ATOM 669 C CA . ARG A 1 84 ? 17.659 -7.878 -16.479 1.00 61.91 84 ARG A CA 1
ATOM 670 C C . ARG A 1 84 ? 18.028 -7.197 -15.168 1.00 61.91 84 ARG A C 1
ATOM 672 O O . ARG A 1 84 ? 19.072 -7.512 -14.601 1.00 61.91 84 ARG A O 1
ATOM 679 N N . ILE A 1 85 ? 17.185 -6.290 -14.684 1.00 62.81 85 ILE A N 1
ATOM 680 C CA . ILE A 1 85 ? 17.396 -5.595 -13.411 1.00 62.81 85 ILE A CA 1
ATOM 681 C C . ILE A 1 85 ? 17.282 -6.577 -12.243 1.00 62.81 85 ILE A C 1
ATOM 683 O O . ILE A 1 85 ? 18.154 -6.591 -11.379 1.00 62.81 85 ILE A O 1
ATOM 687 N N . ILE A 1 86 ? 16.260 -7.437 -12.237 1.00 57.78 86 ILE A N 1
ATOM 688 C CA . ILE A 1 86 ? 16.083 -8.472 -11.211 1.00 57.78 86 ILE A CA 1
ATOM 689 C C . ILE A 1 86 ? 17.296 -9.400 -11.198 1.00 57.78 86 ILE A C 1
ATOM 691 O O . ILE A 1 86 ? 17.889 -9.598 -10.141 1.00 57.78 86 ILE A O 1
ATOM 695 N N . LYS A 1 87 ? 17.737 -9.890 -12.363 1.00 60.81 87 LYS A N 1
ATOM 696 C CA . LYS A 1 87 ? 18.952 -10.705 -12.472 1.00 60.81 87 LYS A CA 1
ATOM 697 C C . LYS A 1 87 ? 20.174 -9.970 -11.948 1.00 60.81 87 LYS A C 1
ATOM 699 O O . LYS A 1 87 ? 20.889 -10.563 -11.159 1.00 60.81 87 LYS A O 1
ATOM 704 N N . ALA A 1 88 ? 20.388 -8.708 -12.328 1.00 57.69 88 ALA A N 1
ATOM 705 C CA . ALA A 1 88 ? 21.536 -7.904 -11.903 1.00 57.69 88 ALA A CA 1
ATOM 706 C C . ALA A 1 88 ? 21.558 -7.621 -10.391 1.00 57.69 88 ALA A C 1
ATOM 708 O O . ALA A 1 88 ? 22.628 -7.603 -9.790 1.00 57.69 88 ALA A O 1
ATOM 709 N N . ILE A 1 89 ? 20.391 -7.427 -9.773 1.00 59.31 89 ILE A N 1
ATOM 710 C CA . ILE A 1 89 ? 20.254 -7.215 -8.325 1.00 59.31 89 ILE A CA 1
ATOM 711 C C . ILE A 1 89 ? 20.378 -8.542 -7.557 1.00 59.31 89 ILE A C 1
ATOM 713 O O . ILE A 1 89 ? 20.871 -8.552 -6.433 1.00 59.31 89 ILE A O 1
ATOM 717 N N . MET A 1 90 ? 19.948 -9.659 -8.154 1.00 54.41 90 MET A N 1
ATOM 718 C CA . MET A 1 90 ? 19.977 -10.996 -7.549 1.00 54.41 90 MET A CA 1
ATOM 719 C C . MET A 1 90 ? 21.273 -11.778 -7.805 1.00 54.41 90 MET A C 1
ATOM 721 O O . MET A 1 90 ? 21.362 -12.929 -7.376 1.00 54.41 90 MET A O 1
ATOM 725 N N . ILE A 1 91 ? 22.272 -11.201 -8.485 1.00 57.69 91 ILE A N 1
ATOM 726 C CA . ILE A 1 91 ? 23.584 -11.845 -8.620 1.00 57.69 91 ILE A CA 1
ATOM 727 C C . ILE A 1 91 ? 24.211 -11.901 -7.229 1.00 57.69 91 ILE A C 1
ATOM 729 O O . ILE A 1 91 ? 24.595 -10.876 -6.668 1.00 57.69 91 ILE A O 1
ATOM 733 N N . ASP A 1 92 ? 24.304 -13.101 -6.664 1.00 57.19 92 ASP A N 1
ATOM 734 C CA . ASP A 1 92 ? 25.013 -13.298 -5.413 1.00 57.19 92 ASP A CA 1
ATOM 735 C C . ASP A 1 92 ? 26.506 -12.970 -5.599 1.00 57.19 92 ASP A C 1
ATOM 737 O O . ASP A 1 92 ? 27.067 -13.069 -6.696 1.00 57.19 92 ASP A O 1
ATOM 741 N N . GLU A 1 93 ? 27.161 -12.568 -4.512 1.00 50.12 93 GLU A N 1
ATOM 742 C CA . GLU A 1 93 ? 28.547 -12.097 -4.527 1.00 50.12 93 GLU A CA 1
ATOM 743 C C . GLU A 1 93 ? 29.504 -13.102 -5.193 1.00 50.12 93 GLU A C 1
ATOM 745 O O . GLU A 1 93 ? 30.434 -12.697 -5.892 1.00 50.12 93 GLU A O 1
ATOM 750 N N . SER A 1 94 ? 29.243 -14.409 -5.068 1.00 53.81 94 SER A N 1
ATOM 751 C CA . SER A 1 94 ? 30.079 -15.443 -5.683 1.00 53.81 94 SER A CA 1
ATOM 752 C C . SER A 1 94 ? 29.948 -15.462 -7.208 1.00 53.81 94 SER A C 1
ATOM 754 O O . SER A 1 94 ? 30.951 -15.585 -7.917 1.00 53.81 94 SER A O 1
ATOM 756 N N . THR A 1 95 ? 28.743 -15.243 -7.737 1.00 61.72 95 THR A N 1
ATOM 757 C CA . THR A 1 95 ? 28.502 -15.147 -9.180 1.00 61.72 95 THR A CA 1
ATOM 758 C C . THR A 1 95 ? 29.158 -13.892 -9.767 1.00 61.72 95 THR A C 1
ATOM 760 O O . THR A 1 95 ? 29.776 -13.956 -10.834 1.00 61.72 95 THR A O 1
ATOM 763 N N . LEU A 1 96 ? 29.124 -12.769 -9.042 1.00 53.72 96 LEU A N 1
ATOM 764 C CA . LEU A 1 96 ? 29.781 -11.526 -9.454 1.00 53.72 96 LEU A CA 1
ATOM 765 C C . LEU A 1 96 ? 31.313 -11.663 -9.463 1.00 53.72 96 LEU A C 1
ATOM 767 O O . LEU A 1 96 ? 31.971 -11.287 -10.436 1.00 53.72 96 LEU A O 1
ATOM 771 N N . GLN A 1 97 ? 31.883 -12.280 -8.424 1.00 55.16 97 GLN A N 1
ATOM 772 C CA . GLN A 1 97 ? 33.315 -12.580 -8.357 1.00 55.16 97 GLN A CA 1
ATOM 773 C C . GLN A 1 97 ? 33.751 -13.526 -9.479 1.00 55.16 97 GLN A C 1
ATOM 775 O O . GLN A 1 97 ? 34.792 -13.301 -10.097 1.00 55.16 97 GLN A O 1
ATOM 780 N N . ASN A 1 98 ? 32.948 -14.540 -9.813 1.00 63.94 98 ASN A N 1
ATOM 781 C CA . ASN A 1 98 ? 33.248 -15.455 -10.912 1.00 63.94 98 ASN A CA 1
ATOM 782 C C . ASN A 1 98 ? 33.278 -14.738 -12.270 1.00 63.94 98 ASN A C 1
ATOM 784 O O . ASN A 1 98 ? 34.237 -14.916 -13.021 1.00 63.94 98 ASN A O 1
ATOM 788 N N . MET A 1 99 ? 32.308 -13.868 -12.571 1.00 56.03 99 MET A N 1
ATOM 789 C CA . MET A 1 99 ? 32.317 -13.099 -13.826 1.00 56.03 99 MET A CA 1
ATOM 790 C C . MET A 1 99 ? 33.524 -12.152 -13.929 1.00 56.03 99 MET A C 1
ATOM 792 O O . MET A 1 99 ? 34.168 -12.075 -14.977 1.00 56.03 99 MET A O 1
ATOM 796 N N . LEU A 1 100 ? 33.884 -11.470 -12.835 1.00 59.56 100 LEU A N 1
ATOM 797 C CA . LEU A 1 100 ? 35.058 -10.588 -12.790 1.00 59.56 100 LEU A CA 1
ATOM 798 C C . LEU A 1 100 ? 36.384 -11.362 -12.886 1.00 59.56 100 LEU A C 1
ATOM 800 O O . LEU A 1 100 ? 37.365 -10.850 -13.427 1.00 59.56 100 LEU A O 1
ATOM 804 N N . SER A 1 101 ? 36.415 -12.598 -12.386 1.00 58.41 101 SER A N 1
ATOM 805 C CA . SER A 1 101 ? 37.586 -13.482 -12.434 1.00 58.41 101 SER A CA 1
ATOM 806 C C . SER A 1 101 ? 37.826 -14.067 -13.824 1.00 58.41 101 SER A C 1
ATOM 808 O O . SER A 1 101 ? 38.978 -14.210 -14.235 1.00 58.41 101 SER A O 1
ATOM 810 N N . VAL A 1 102 ? 36.758 -14.373 -14.569 1.00 57.22 102 VAL A N 1
ATOM 811 C CA . VAL A 1 102 ? 36.846 -14.870 -15.954 1.00 57.22 102 VAL A CA 1
ATOM 812 C C . VAL A 1 102 ? 37.490 -13.823 -16.873 1.00 57.22 102 VAL A C 1
ATOM 814 O O . VAL A 1 102 ? 38.340 -14.173 -17.688 1.00 57.22 102 VAL A O 1
ATOM 817 N N . ASN A 1 103 ? 37.213 -12.531 -16.662 1.00 53.19 103 ASN A N 1
ATOM 818 C CA . ASN A 1 103 ? 37.831 -11.437 -17.425 1.00 53.19 103 ASN A CA 1
ATOM 819 C C . ASN A 1 103 ? 39.308 -11.151 -17.083 1.00 53.19 103 ASN A C 1
ATOM 821 O O . ASN A 1 103 ? 39.948 -10.376 -17.787 1.00 53.19 103 ASN A O 1
ATOM 825 N N . LYS A 1 104 ? 39.878 -11.769 -16.037 1.00 54.03 104 LYS A N 1
ATOM 826 C CA . LYS A 1 104 ? 41.317 -11.669 -15.707 1.00 54.03 104 LYS A CA 1
ATOM 827 C C . LYS A 1 104 ? 42.165 -12.809 -16.290 1.00 54.03 104 LYS A C 1
ATOM 829 O O . LYS A 1 104 ? 43.375 -12.822 -16.086 1.00 54.03 104 LYS A O 1
ATOM 834 N N . LYS A 1 105 ? 41.551 -13.769 -16.993 1.00 50.56 105 LYS A N 1
ATOM 835 C CA . LYS A 1 105 ? 42.218 -14.929 -17.616 1.00 50.56 105 LYS A CA 1
ATOM 836 C C . LYS A 1 105 ? 42.113 -14.927 -19.148 1.00 50.56 105 LYS A C 1
ATOM 838 O O . LYS A 1 105 ? 41.979 -15.985 -19.756 1.00 50.56 105 LYS A O 1
ATOM 843 N N . ALA A 1 106 ? 42.194 -13.760 -19.777 1.00 43.97 106 ALA A N 1
ATOM 844 C CA . ALA A 1 106 ? 42.522 -13.674 -21.197 1.00 43.97 106 ALA A CA 1
ATOM 845 C C . ALA A 1 106 ? 44.001 -13.250 -21.326 1.00 43.97 106 ALA A C 1
ATOM 847 O O . ALA A 1 106 ? 44.365 -12.258 -20.689 1.00 43.97 106 ALA A O 1
ATOM 848 N N . PRO A 1 107 ? 44.856 -14.015 -22.034 1.00 52.12 107 PRO A N 1
ATOM 849 C CA . PRO A 1 107 ? 46.222 -13.600 -22.354 1.00 52.12 107 PRO A CA 1
ATOM 850 C C . PRO A 1 107 ? 46.258 -12.418 -23.330 1.00 52.12 107 PRO A C 1
ATOM 852 O O . PRO A 1 107 ? 45.297 -12.268 -24.120 1.00 52.12 107 PRO A O 1
#

pLDDT: mean 71.1, std 16.22, range [40.03, 96.31]

Radius of gyration: 22.53 Å; chains: 1; bounding box: 61×37×50 Å